Protein AF-A0A6L5HKM9-F1 (afdb_monomer_lite)

Structure (mmCIF, N/CA/C/O backbone):
data_AF-A0A6L5HKM9-F1
#
_entry.id   AF-A0A6L5HKM9-F1
#
loop_
_atom_site.group_PDB
_atom_site.id
_atom_site.type_symbol
_atom_site.label_atom_id
_atom_site.label_alt_id
_atom_site.label_comp_id
_atom_site.label_asym_id
_atom_site.label_entity_id
_atom_site.label_seq_id
_atom_site.pdbx_PDB_ins_code
_atom_site.Cartn_x
_atom_site.Cartn_y
_atom_site.Cartn_z
_atom_site.occupancy
_atom_site.B_iso_or_equiv
_atom_site.auth_seq_id
_atom_site.auth_comp_id
_atom_site.auth_asym_id
_atom_site.auth_atom_id
_atom_site.pdbx_PDB_model_num
ATOM 1 N N . MET A 1 1 ? -13.150 9.912 1.974 1.00 66.25 1 MET A N 1
ATOM 2 C CA . MET A 1 1 ? -11.668 9.920 1.838 1.00 66.25 1 MET A CA 1
ATOM 3 C C . MET A 1 1 ? -11.284 9.481 0.421 1.00 66.25 1 MET A C 1
ATOM 5 O O . MET A 1 1 ? -12.116 8.905 -0.267 1.00 66.25 1 MET A O 1
ATOM 9 N N . LYS A 1 2 ? -10.082 9.798 -0.099 1.00 73.75 2 LYS A N 1
ATOM 10 C CA . LYS A 1 2 ? -9.612 9.147 -1.346 1.00 73.75 2 LYS A CA 1
ATOM 11 C C . LYS A 1 2 ? -9.376 7.663 -1.051 1.00 73.75 2 LYS A C 1
ATOM 13 O O . LYS A 1 2 ? -8.871 7.344 0.021 1.00 73.75 2 LYS A O 1
ATOM 18 N N . ARG A 1 3 ? -9.712 6.780 -1.995 1.00 83.31 3 ARG A N 1
ATOM 19 C CA . ARG A 1 3 ? -9.579 5.327 -1.822 1.00 83.31 3 ARG A CA 1
ATOM 20 C C . ARG A 1 3 ? -8.154 4.958 -1.401 1.00 83.31 3 ARG A C 1
ATOM 22 O O . ARG A 1 3 ? -7.201 5.329 -2.084 1.00 83.31 3 ARG A O 1
ATOM 29 N N . LEU A 1 4 ? -8.023 4.233 -0.291 1.00 91.56 4 LEU A N 1
ATOM 30 C CA . LEU A 1 4 ? -6.724 3.725 0.149 1.00 91.56 4 LEU A CA 1
ATOM 31 C C . LEU A 1 4 ? -6.325 2.507 -0.677 1.00 91.56 4 LEU A C 1
ATOM 33 O O . LEU A 1 4 ? -7.178 1.765 -1.166 1.00 91.56 4 LEU A O 1
ATOM 37 N N . ILE A 1 5 ? -5.019 2.302 -0.779 1.00 93.00 5 ILE A N 1
ATOM 38 C CA . ILE A 1 5 ? -4.408 1.193 -1.507 1.00 93.00 5 ILE A CA 1
ATOM 39 C C . ILE A 1 5 ? -3.644 0.305 -0.527 1.00 93.00 5 ILE A C 1
ATOM 41 O O . ILE A 1 5 ? -3.313 0.727 0.588 1.00 93.00 5 ILE A O 1
ATOM 45 N N . VAL A 1 6 ? -3.353 -0.929 -0.926 1.00 93.94 6 VAL A N 1
ATOM 46 C CA . VAL A 1 6 ? -2.597 -1.857 -0.074 1.00 93.94 6 VAL A CA 1
ATOM 47 C C . VAL A 1 6 ? -1.223 -1.269 0.268 1.00 93.94 6 VAL A C 1
ATOM 49 O O . VAL A 1 6 ? -0.601 -0.538 -0.506 1.00 93.94 6 VAL A O 1
ATOM 52 N N . GLY A 1 7 ? -0.779 -1.534 1.492 1.00 93.38 7 GLY A N 1
ATOM 53 C CA . GLY A 1 7 ? 0.436 -0.992 2.080 1.00 93.38 7 GLY A CA 1
ATOM 54 C C . GLY A 1 7 ? 0.276 0.396 2.705 1.00 93.38 7 GLY A C 1
ATOM 55 O O . GLY A 1 7 ? 1.218 0.858 3.346 1.00 93.38 7 GLY A O 1
ATOM 56 N N . GLN A 1 8 ? -0.875 1.067 2.570 1.00 93.88 8 GLN A N 1
ATOM 57 C CA . GLN A 1 8 ? -1.063 2.409 3.131 1.00 93.88 8 GLN A CA 1
ATOM 58 C C . GLN A 1 8 ? -0.869 2.386 4.660 1.00 93.88 8 GLN A C 1
ATOM 60 O O . GLN A 1 8 ? -1.617 1.679 5.346 1.00 93.88 8 GLN A O 1
ATOM 65 N N . PRO A 1 9 ? 0.099 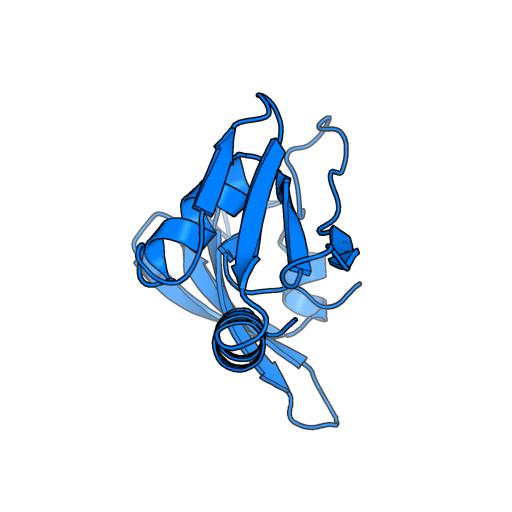3.140 5.216 1.00 93.62 9 PRO A N 1
ATOM 66 C CA . PRO A 1 9 ? 0.246 3.273 6.659 1.00 93.62 9 PRO A CA 1
ATOM 67 C C . PRO A 1 9 ? -0.922 4.072 7.248 1.00 93.62 9 PRO A C 1
ATOM 69 O O . PRO A 1 9 ? -1.409 5.032 6.646 1.00 93.62 9 PRO A O 1
ATOM 72 N N . LEU A 1 10 ? -1.352 3.661 8.439 1.00 93.50 10 LEU A N 1
ATOM 73 C CA . LEU A 1 10 ? -2.414 4.282 9.218 1.00 93.50 10 LEU A CA 1
ATOM 74 C C . LEU A 1 10 ? -1.870 4.633 10.603 1.00 93.50 10 LEU A C 1
ATOM 76 O O . LEU A 1 10 ? -1.435 3.759 11.357 1.00 93.50 10 LEU A O 1
ATOM 80 N N . HIS A 1 11 ? -1.909 5.916 10.938 1.00 92.31 11 HIS A N 1
ATOM 81 C CA . HIS A 1 11 ? -1.443 6.440 12.215 1.00 92.31 11 HIS A CA 1
ATOM 82 C C . HIS A 1 11 ? -2.631 6.683 13.127 1.00 92.31 11 HIS A C 1
ATOM 84 O O . HIS A 1 11 ? -3.520 7.454 12.779 1.00 92.31 11 HIS A O 1
ATOM 90 N N . THR A 1 12 ? -2.673 6.021 14.276 1.00 91.69 12 THR A N 1
ATOM 91 C CA . THR A 1 12 ? -3.802 6.174 15.196 1.00 91.69 12 THR A CA 1
ATOM 92 C C . THR A 1 12 ? -3.916 7.617 15.695 1.00 91.69 12 THR A C 1
ATOM 94 O O . THR A 1 12 ? -2.915 8.290 15.948 1.00 91.69 12 THR A O 1
ATOM 97 N N . LYS A 1 13 ? -5.148 8.111 15.812 1.00 91.75 13 LYS A N 1
ATOM 98 C CA . LYS A 1 13 ? -5.462 9.377 16.491 1.00 91.75 13 LYS A CA 1
ATOM 99 C C . LYS A 1 13 ? -5.529 9.209 18.007 1.00 91.75 13 LYS A C 1
ATOM 101 O O . LYS A 1 13 ? -5.404 10.196 18.725 1.00 91.75 13 LYS A O 1
ATOM 106 N N . ASP A 1 14 ? -5.731 7.977 18.468 1.00 85.62 14 ASP A N 1
ATOM 107 C CA . ASP A 1 14 ? -5.822 7.617 19.876 1.00 85.62 14 ASP A CA 1
ATOM 108 C C . ASP A 1 14 ? -5.138 6.264 20.113 1.00 85.62 14 ASP A C 1
ATOM 110 O O . ASP A 1 14 ? -5.692 5.196 19.829 1.00 85.62 14 ASP A O 1
ATOM 114 N N . GLU A 1 15 ? -3.915 6.320 20.643 1.00 79.25 15 GLU A N 1
ATOM 115 C CA . GLU A 1 15 ? -3.098 5.140 20.951 1.00 79.25 15 GLU A CA 1
ATOM 116 C C . GLU A 1 15 ? -3.711 4.234 22.032 1.00 79.25 15 GLU A C 1
ATOM 118 O O . GLU A 1 15 ? -3.302 3.079 22.159 1.00 79.25 15 GLU A O 1
ATOM 123 N N . LEU A 1 16 ? -4.701 4.716 22.794 1.00 78.19 16 LEU A N 1
ATOM 124 C CA . LEU A 1 16 ? -5.392 3.922 23.813 1.00 78.19 16 LEU A CA 1
ATOM 125 C C . LEU A 1 16 ? -6.440 2.981 23.206 1.00 78.19 16 LEU A C 1
ATOM 127 O O . LEU A 1 16 ? -6.759 1.956 23.808 1.00 78.19 16 LEU A O 1
ATOM 131 N N . VAL A 1 17 ? -6.980 3.328 22.034 1.00 75.31 17 VAL A N 1
ATOM 132 C CA . VAL A 1 17 ? -8.062 2.582 21.371 1.00 75.31 17 VAL A CA 1
ATOM 133 C C . VAL A 1 17 ? -7.522 1.751 20.214 1.00 75.31 17 VAL A C 1
ATOM 135 O O . VAL A 1 17 ? -7.831 0.565 20.097 1.00 75.31 17 VAL A O 1
ATOM 138 N N . PHE A 1 18 ? -6.681 2.355 19.376 1.00 81.00 18 PHE A N 1
ATOM 139 C CA . PHE A 1 18 ? -6.047 1.691 18.245 1.00 81.00 18 PHE A CA 1
ATOM 140 C C . PHE A 1 18 ? -4.545 1.912 18.285 1.00 81.00 18 PHE A C 1
ATOM 142 O O . PHE A 1 18 ? -4.069 2.996 18.591 1.00 81.00 18 PHE A O 1
ATOM 149 N N . SER A 1 19 ? -3.789 0.892 17.896 1.00 90.06 19 SER A N 1
ATOM 150 C CA . SER A 1 19 ? -2.378 1.071 17.557 1.00 90.06 19 SER A CA 1
ATOM 151 C C . SER A 1 19 ? -2.239 1.432 16.082 1.00 90.06 19 SER A C 1
ATOM 153 O O . SER A 1 19 ? -3.170 1.230 15.299 1.00 90.06 19 SER A O 1
ATOM 155 N N . ASN A 1 20 ? -1.068 1.940 15.691 1.00 92.69 20 ASN A N 1
ATOM 156 C CA . ASN A 1 20 ? -0.746 2.133 14.279 1.00 92.69 20 ASN A CA 1
ATOM 157 C C . ASN A 1 20 ? -0.981 0.840 13.488 1.00 92.69 20 ASN A C 1
ATOM 159 O O . ASN A 1 20 ? -0.826 -0.275 14.001 1.00 92.69 20 ASN A O 1
ATOM 163 N N . ALA A 1 21 ? -1.358 1.000 12.229 1.00 94.31 21 ALA A N 1
ATOM 164 C CA . ALA A 1 21 ? -1.743 -0.103 11.374 1.00 94.31 21 ALA A CA 1
ATOM 165 C C . ALA A 1 21 ? -1.289 0.129 9.934 1.00 94.31 21 ALA A C 1
ATOM 167 O O . ALA A 1 21 ? -0.683 1.144 9.584 1.00 94.31 21 ALA A O 1
ATOM 168 N N . SER A 1 22 ? -1.555 -0.843 9.076 1.00 95.19 22 SER A N 1
ATOM 169 C CA . SER A 1 22 ? -1.382 -0.710 7.635 1.00 95.19 22 SER A CA 1
ATOM 170 C C . SER A 1 22 ? -2.510 -1.423 6.909 1.00 95.19 22 SER A C 1
ATOM 172 O O . SER A 1 22 ? -2.990 -2.460 7.373 1.00 95.19 22 SER A O 1
ATOM 174 N N . VAL A 1 23 ? -2.939 -0.866 5.780 1.00 95.31 23 VAL A N 1
ATOM 175 C CA . VAL A 1 23 ? -3.934 -1.494 4.906 1.00 95.31 23 VAL A CA 1
ATOM 176 C C . VAL A 1 23 ? -3.302 -2.711 4.241 1.00 95.31 23 VAL A C 1
ATOM 178 O O . VAL A 1 23 ? -2.256 -2.601 3.606 1.00 95.31 23 VAL A O 1
ATOM 181 N N . ILE A 1 24 ? -3.941 -3.867 4.375 1.00 95.19 24 ILE A N 1
ATOM 182 C CA . ILE A 1 24 ? -3.490 -5.135 3.783 1.00 95.19 24 ILE A CA 1
ATOM 183 C C . ILE A 1 24 ? -4.454 -5.667 2.719 1.00 95.19 24 ILE A C 1
ATOM 185 O O . ILE A 1 24 ? -4.125 -6.605 2.005 1.00 95.19 24 ILE A O 1
ATOM 189 N N . GLY A 1 25 ? -5.641 -5.068 2.606 1.00 93.69 25 GLY A N 1
ATOM 190 C CA . GLY A 1 25 ? -6.640 -5.436 1.614 1.00 93.69 25 GLY A CA 1
ATOM 191 C C . GLY A 1 25 ? -7.728 -4.378 1.489 1.00 93.69 25 GLY A C 1
ATOM 192 O O . GLY A 1 25 ? -8.043 -3.676 2.453 1.00 93.69 25 GLY A O 1
ATOM 193 N N . VAL A 1 26 ? -8.313 -4.272 0.297 1.00 93.69 26 VAL A N 1
ATOM 194 C CA . VAL A 1 26 ? -9.392 -3.325 -0.003 1.00 93.69 26 VAL A CA 1
ATOM 195 C C . VAL A 1 26 ? -10.578 -4.095 -0.572 1.00 93.69 26 VAL A C 1
ATOM 197 O O . VAL A 1 26 ? -10.529 -4.613 -1.683 1.00 93.69 26 VAL A O 1
ATOM 200 N N . GLY A 1 27 ? -11.662 -4.164 0.194 1.00 90.75 27 GLY A N 1
ATOM 201 C CA . GLY A 1 27 ? -12.939 -4.711 -0.251 1.00 90.75 27 GLY A CA 1
ATOM 202 C C . GLY A 1 27 ? -13.802 -3.618 -0.871 1.00 90.75 27 GLY A C 1
ATOM 203 O O . GLY A 1 27 ? -13.973 -2.553 -0.282 1.00 90.75 27 GLY A O 1
ATOM 204 N N . ASN A 1 28 ? -14.367 -3.875 -2.051 1.00 86.62 28 ASN A N 1
ATOM 205 C CA . ASN A 1 28 ? -15.329 -2.981 -2.688 1.00 86.62 28 ASN A CA 1
ATOM 206 C C . ASN A 1 28 ? -16.571 -3.774 -3.107 1.00 86.62 28 ASN A C 1
ATOM 208 O O . ASN A 1 28 ? -16.496 -4.650 -3.965 1.00 86.62 28 ASN A O 1
ATOM 212 N N . SER A 1 29 ? -17.712 -3.462 -2.491 1.00 80.19 29 SER A N 1
ATOM 213 C CA . SER A 1 29 ? -19.005 -4.098 -2.780 1.00 80.19 29 SER A CA 1
ATOM 214 C C . SER A 1 29 ? -19.884 -3.284 -3.746 1.00 80.19 29 SER A C 1
ATOM 216 O O . SER A 1 29 ? -21.053 -3.609 -3.951 1.00 80.19 29 SER A O 1
ATOM 218 N N . GLY A 1 30 ? -19.368 -2.177 -4.291 1.00 76.38 30 GLY A N 1
ATOM 219 C CA . GLY A 1 30 ? -20.110 -1.200 -5.096 1.00 76.38 30 GLY A CA 1
ATOM 220 C C . GLY A 1 30 ? -21.002 -0.252 -4.284 1.00 76.38 30 GLY A C 1
ATOM 221 O O . GLY A 1 30 ? -21.349 0.817 -4.775 1.00 76.38 30 GLY A O 1
ATOM 222 N N . LYS A 1 31 ? -21.353 -0.609 -3.040 1.00 80.50 31 LYS A N 1
ATOM 223 C CA . LYS A 1 31 ? -22.107 0.247 -2.103 1.00 80.50 31 LYS A CA 1
ATOM 224 C C . LYS A 1 31 ? -21.234 0.840 -1.006 1.00 80.50 31 LYS A C 1
ATOM 226 O O . LYS A 1 31 ? -21.511 1.935 -0.533 1.00 80.50 31 LYS A O 1
ATOM 231 N N . SER A 1 32 ? -20.209 0.104 -0.594 1.00 85.06 32 SER A N 1
ATOM 232 C CA . SER A 1 32 ? -19.265 0.523 0.433 1.00 85.06 32 SER A CA 1
ATOM 233 C C . SER A 1 32 ? -17.871 -0.010 0.130 1.00 85.06 32 SER A C 1
ATOM 235 O O . SER A 1 32 ? -17.706 -1.076 -0.480 1.00 85.06 32 SER A O 1
ATOM 237 N N . VAL A 1 33 ? -16.876 0.753 0.578 1.00 90.88 33 VAL A N 1
ATOM 238 C CA . VAL A 1 33 ? -15.475 0.342 0.614 1.00 90.88 33 VAL A CA 1
ATOM 239 C C . VAL A 1 33 ? -15.125 -0.014 2.053 1.00 90.88 33 VAL A C 1
ATOM 241 O O . VAL A 1 33 ? -15.459 0.715 2.989 1.00 90.88 33 VAL A O 1
ATOM 244 N N . THR A 1 34 ? -14.463 -1.151 2.219 1.00 94.75 34 THR A N 1
ATOM 245 C CA . THR A 1 34 ? -13.932 -1.616 3.500 1.00 94.75 34 THR A CA 1
ATOM 246 C C . THR A 1 34 ? -12.447 -1.889 3.366 1.00 94.75 34 THR A C 1
ATOM 248 O O . THR A 1 34 ? -11.996 -2.412 2.347 1.00 94.75 34 THR A O 1
ATOM 251 N N . TYR A 1 35 ? -11.699 -1.610 4.417 1.00 95.62 35 TYR A N 1
ATOM 252 C CA . TYR A 1 35 ? -10.264 -1.793 4.484 1.00 95.62 35 TYR A CA 1
ATOM 253 C C . TYR A 1 35 ? -9.950 -2.886 5.494 1.00 95.62 35 TYR A C 1
ATOM 255 O O . TYR A 1 35 ? -10.307 -2.791 6.668 1.00 95.62 35 TYR A O 1
ATOM 263 N N . GLN A 1 36 ? -9.272 -3.930 5.032 1.00 95.88 36 GLN A N 1
ATOM 264 C CA . GLN A 1 36 ? -8.633 -4.874 5.930 1.00 95.88 36 GLN A CA 1
ATOM 265 C C . GLN A 1 36 ? -7.326 -4.244 6.403 1.00 95.88 36 GLN A C 1
ATOM 267 O O . GLN A 1 36 ? -6.484 -3.864 5.586 1.00 95.88 36 GLN A O 1
ATOM 272 N N . ILE A 1 37 ? -7.157 -4.127 7.714 1.00 95.44 37 ILE A N 1
ATOM 273 C CA . ILE A 1 37 ? -5.988 -3.505 8.330 1.00 95.44 37 ILE A CA 1
ATOM 274 C C . ILE A 1 37 ? -5.269 -4.501 9.232 1.00 95.44 37 ILE A C 1
ATOM 276 O O . ILE A 1 37 ? -5.901 -5.355 9.854 1.00 95.44 37 ILE A O 1
ATOM 280 N N . ARG A 1 38 ? -3.945 -4.376 9.318 1.00 95.31 38 ARG A N 1
ATOM 281 C CA . ARG A 1 38 ? -3.091 -5.114 10.253 1.00 95.31 38 ARG A CA 1
ATOM 282 C C . ARG A 1 38 ? -2.436 -4.124 11.202 1.00 95.31 38 ARG A C 1
ATOM 284 O O . ARG A 1 38 ? -1.734 -3.226 10.740 1.00 95.31 38 ARG A O 1
ATOM 291 N N . SER A 1 39 ? -2.658 -4.274 12.504 1.00 93.69 39 SER A N 1
ATOM 292 C CA . SER A 1 39 ? -1.977 -3.457 13.510 1.00 93.69 39 SER A CA 1
ATOM 293 C C . SER A 1 39 ? -0.497 -3.829 13.631 1.00 93.69 39 SER A C 1
ATOM 295 O O . SER A 1 39 ? -0.085 -4.916 13.219 1.00 93.69 39 SER A O 1
ATOM 297 N N . VAL A 1 40 ? 0.303 -2.972 14.268 1.00 90.94 40 VAL A N 1
ATOM 298 C CA . VAL A 1 40 ? 1.711 -3.277 14.603 1.00 90.94 40 VAL A CA 1
ATOM 299 C C . VAL A 1 40 ? 1.877 -4.525 15.479 1.00 90.94 40 VAL A C 1
ATOM 301 O O . VAL A 1 40 ? 2.937 -5.142 15.471 1.00 90.94 40 VAL A O 1
ATOM 304 N N . TYR A 1 41 ? 0.828 -4.931 16.199 1.00 91.50 41 TYR A N 1
ATOM 305 C CA . TYR A 1 41 ? 0.807 -6.157 17.004 1.00 91.50 41 TYR A CA 1
ATOM 306 C C . TYR A 1 41 ? 0.315 -7.387 16.223 1.00 91.50 41 TYR A C 1
ATOM 308 O O . TYR A 1 41 ? 0.175 -8.462 16.798 1.00 91.50 41 TYR A O 1
ATOM 316 N N . GLY A 1 42 ? 0.031 -7.242 14.926 1.00 90.75 42 GLY A N 1
ATOM 317 C CA . GLY A 1 42 ? -0.430 -8.327 14.058 1.00 90.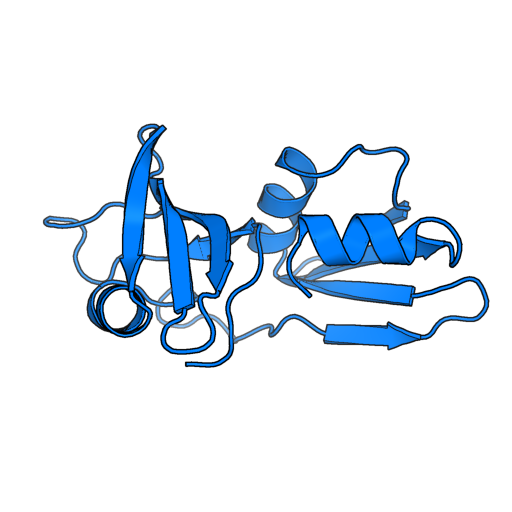75 42 GLY A CA 1
ATOM 318 C C . GLY A 1 42 ? -1.935 -8.599 14.110 1.00 90.75 42 GLY A C 1
ATOM 319 O O . GLY A 1 42 ? -2.398 -9.518 13.437 1.00 90.75 42 GLY A O 1
ATOM 320 N N . ASN A 1 43 ? -2.716 -7.804 14.849 1.00 92.81 43 ASN A N 1
ATOM 321 C CA . ASN A 1 43 ? -4.171 -7.960 14.882 1.00 92.81 43 ASN A CA 1
ATOM 322 C C . ASN A 1 43 ? -4.773 -7.520 13.549 1.00 92.81 43 ASN A C 1
ATOM 324 O O . ASN A 1 43 ? -4.413 -6.464 13.027 1.00 92.81 43 ASN A O 1
ATOM 328 N N . ILE A 1 44 ? -5.708 -8.310 13.025 1.00 95.00 44 ILE A N 1
ATOM 329 C CA . ILE A 1 44 ? -6.382 -8.030 11.757 1.00 95.00 44 ILE A CA 1
ATOM 330 C C . ILE A 1 44 ? -7.819 -7.598 12.034 1.00 95.00 44 ILE A C 1
ATOM 332 O O . ILE A 1 44 ? -8.555 -8.292 12.732 1.00 95.00 44 ILE A O 1
ATOM 336 N N . GLY A 1 45 ? -8.211 -6.465 11.460 1.00 93.94 45 GLY A N 1
ATOM 337 C CA . GLY A 1 45 ? -9.572 -5.938 11.516 1.00 93.94 45 GLY A CA 1
ATOM 338 C C . GLY A 1 45 ? -10.064 -5.529 10.134 1.00 93.94 45 GLY A C 1
ATOM 339 O O . GLY A 1 45 ? -9.265 -5.311 9.224 1.00 93.94 45 GLY A O 1
ATOM 340 N N . ILE A 1 46 ? -11.381 -5.429 9.979 1.00 95.56 46 ILE A N 1
ATOM 341 C CA . ILE A 1 46 ? -12.019 -4.869 8.786 1.00 95.56 46 ILE A CA 1
ATOM 342 C C . ILE A 1 46 ? -12.762 -3.622 9.237 1.00 95.56 46 ILE A C 1
ATOM 344 O O . ILE A 1 46 ? -13.617 -3.717 10.113 1.00 95.56 46 ILE A O 1
ATOM 348 N N . LEU A 1 47 ? -12.420 -2.482 8.648 1.00 94.56 47 LEU A N 1
ATOM 349 C CA . LEU A 1 47 ? -13.026 -1.191 8.950 1.00 94.56 47 LEU A CA 1
ATOM 350 C C . LEU A 1 47 ? -13.657 -0.594 7.698 1.00 94.56 47 LEU A C 1
ATOM 352 O O . LEU A 1 47 ? -13.167 -0.774 6.583 1.00 94.56 47 LEU A O 1
ATOM 356 N N . THR A 1 48 ? -14.743 0.136 7.877 1.00 93.62 48 THR A N 1
ATOM 357 C CA . THR A 1 48 ? -15.328 0.999 6.850 1.00 93.62 48 THR A CA 1
ATOM 358 C C . THR A 1 48 ? -14.461 2.236 6.615 1.00 93.62 48 THR A C 1
ATOM 360 O O . THR A 1 48 ? -13.589 2.569 7.418 1.00 93.62 48 THR A O 1
ATOM 363 N N . GLU A 1 49 ? -14.696 2.943 5.508 1.00 92.06 49 GLU A N 1
ATOM 364 C CA . GLU A 1 49 ? -14.018 4.220 5.255 1.00 92.06 49 GLU A CA 1
ATOM 365 C C . GLU A 1 49 ? -14.245 5.242 6.380 1.00 92.06 49 GLU A C 1
ATOM 367 O O . GLU A 1 49 ? -13.292 5.889 6.806 1.00 92.06 49 GLU A O 1
ATOM 372 N N . GLU A 1 50 ? -15.468 5.329 6.909 1.00 91.75 50 GLU A N 1
ATOM 373 C CA . GLU A 1 50 ? -15.816 6.247 8.001 1.00 91.75 50 GLU A CA 1
ATOM 374 C C . GLU A 1 50 ? -15.052 5.916 9.288 1.00 91.75 50 GLU A C 1
ATOM 376 O O . GLU A 1 50 ? -14.511 6.808 9.938 1.00 91.75 50 GLU A O 1
ATOM 381 N N . GLU A 1 51 ? -14.935 4.632 9.634 1.00 93.00 51 GLU A N 1
ATOM 382 C CA . GLU A 1 51 ? -14.161 4.200 10.802 1.00 93.00 51 GLU A CA 1
ATOM 383 C C . GLU A 1 51 ? -12.665 4.487 10.624 1.00 93.00 51 GLU A C 1
ATOM 385 O O . GLU A 1 51 ? -12.002 4.922 11.568 1.00 93.00 51 GLU A O 1
ATOM 390 N N . VAL A 1 52 ? -12.118 4.293 9.419 1.00 93.25 52 VAL A N 1
ATOM 391 C CA . VAL A 1 52 ? -10.717 4.641 9.148 1.00 93.25 52 VAL A CA 1
ATOM 392 C C . VAL A 1 52 ? -10.497 6.147 9.281 1.00 93.25 52 VAL A C 1
ATOM 394 O O . VAL A 1 52 ? -9.560 6.560 9.964 1.00 93.25 52 VAL A O 1
ATOM 397 N N . GLU A 1 53 ? -11.366 6.972 8.692 1.00 91.38 53 GLU A N 1
ATOM 398 C CA . GLU A 1 53 ? -11.309 8.429 8.839 1.00 91.38 53 GLU A CA 1
ATOM 399 C C . GLU A 1 53 ? -11.468 8.869 10.295 1.00 91.38 53 GLU A C 1
ATOM 401 O O . GLU A 1 53 ? -10.805 9.814 10.723 1.00 91.38 53 GLU A O 1
ATOM 406 N N . GLN A 1 54 ? -12.322 8.207 11.073 1.00 92.06 54 GLN A N 1
ATOM 407 C CA . GLN A 1 54 ? -12.556 8.543 12.472 1.00 92.06 54 GLN A CA 1
ATOM 408 C C . GLN A 1 54 ? -11.321 8.269 13.333 1.00 92.06 54 GLN A C 1
ATOM 410 O O . GLN A 1 54 ? -10.943 9.126 14.133 1.00 92.06 54 GLN A O 1
ATOM 415 N N . TRP A 1 55 ? -10.685 7.109 13.160 1.00 93.00 55 TRP A N 1
ATOM 416 C CA . TRP A 1 55 ? -9.663 6.613 14.087 1.00 93.00 55 TRP A CA 1
ATOM 417 C C . TRP A 1 55 ? -8.224 6.841 13.633 1.00 93.00 55 TRP A C 1
ATOM 419 O O . TRP A 1 55 ? -7.325 6.846 14.474 1.00 93.00 55 TRP A O 1
ATOM 429 N N . PHE A 1 56 ? -7.983 7.072 12.341 1.00 92.94 56 PHE A N 1
ATOM 430 C CA . PHE A 1 56 ? -6.632 7.140 11.794 1.00 92.94 56 PHE A CA 1
ATOM 431 C C . PHE A 1 56 ? -6.368 8.419 10.999 1.00 92.94 56 PHE A C 1
ATOM 433 O O . PHE A 1 56 ? -7.241 9.008 10.365 1.00 92.94 56 PHE A O 1
ATOM 440 N N . ASN A 1 57 ? -5.109 8.836 11.018 1.00 90.25 57 ASN A N 1
ATOM 441 C CA . ASN A 1 57 ? -4.512 9.761 10.073 1.00 90.25 57 ASN A CA 1
ATOM 442 C C . ASN A 1 57 ? -3.716 8.958 9.033 1.00 90.25 57 ASN A C 1
ATOM 444 O O . ASN A 1 57 ? -3.052 7.979 9.369 1.00 90.25 57 ASN A O 1
ATOM 448 N N . LEU A 1 58 ? -3.717 9.400 7.773 1.00 86.44 58 LEU A N 1
ATOM 449 C CA . LEU A 1 58 ? -2.906 8.775 6.711 1.00 86.44 58 LEU A CA 1
ATOM 450 C C . LEU A 1 58 ? -1.406 9.061 6.835 1.00 86.44 58 LEU A C 1
ATOM 452 O O . LEU A 1 58 ? -0.590 8.461 6.142 1.00 86.44 58 LEU A O 1
ATOM 456 N N . GLN A 1 59 ? -1.053 9.996 7.709 1.00 80.56 59 GLN A N 1
ATOM 457 C CA . GLN A 1 59 ? 0.304 10.441 7.963 1.00 80.56 59 GLN A CA 1
ATOM 458 C C . GLN A 1 59 ? 0.436 10.911 9.416 1.00 80.56 59 GLN A C 1
ATOM 460 O O . GLN A 1 59 ? -0.578 11.254 10.035 1.00 80.56 59 GLN A O 1
ATOM 465 N N . PRO A 1 60 ? 1.657 10.966 9.968 1.00 78.56 60 PRO A N 1
ATOM 466 C CA . PRO A 1 60 ? 1.888 11.559 11.277 1.00 78.56 60 PRO A CA 1
ATOM 467 C C . PRO A 1 60 ? 1.419 13.019 11.322 1.00 78.56 60 PRO A C 1
ATOM 469 O O . PRO A 1 60 ? 1.487 13.740 10.321 1.00 78.56 60 PRO A O 1
ATOM 472 N N . LEU A 1 61 ? 0.988 13.480 12.499 1.00 70.00 61 LEU A N 1
ATOM 473 C CA . LEU A 1 61 ? 0.720 14.901 12.723 1.00 70.00 61 LEU A CA 1
ATOM 474 C C . LEU A 1 61 ? 2.003 15.696 12.418 1.00 70.00 61 LEU A C 1
ATOM 476 O O . LEU A 1 61 ? 3.041 15.442 13.026 1.00 70.00 61 LEU A O 1
ATOM 480 N N . ASN A 1 62 ? 1.911 16.650 11.483 1.00 67.50 62 ASN A N 1
ATOM 481 C CA . ASN A 1 62 ? 2.993 17.513 10.970 1.00 67.50 62 ASN A CA 1
ATOM 482 C C . ASN A 1 62 ? 3.882 16.947 9.841 1.00 67.50 62 ASN A C 1
ATOM 484 O O . ASN A 1 62 ? 4.901 17.558 9.525 1.00 67.50 62 ASN A O 1
ATOM 488 N N . ALA A 1 63 ? 3.516 15.829 9.208 1.00 68.69 63 ALA A N 1
ATOM 489 C CA . ALA A 1 63 ? 4.185 15.369 7.987 1.00 68.69 63 ALA A CA 1
ATOM 490 C C . ALA A 1 63 ? 3.536 15.959 6.717 1.00 68.69 63 ALA A C 1
ATOM 492 O O . ALA A 1 63 ? 2.324 16.179 6.673 1.00 68.69 63 ALA A O 1
ATOM 493 N N . GLU A 1 64 ? 4.338 16.202 5.675 1.00 67.94 64 GLU A N 1
ATOM 494 C CA . GLU A 1 64 ? 3.811 16.524 4.345 1.00 67.94 64 GLU A CA 1
ATOM 495 C C . GLU A 1 64 ? 3.170 15.291 3.701 1.00 67.94 64 GLU A C 1
ATOM 497 O O . GLU A 1 64 ? 3.772 14.214 3.638 1.00 67.94 64 GLU A O 1
ATOM 502 N N . ALA A 1 65 ? 1.967 15.480 3.153 1.00 66.81 65 ALA A N 1
ATOM 503 C CA . ALA A 1 65 ? 1.246 14.425 2.457 1.00 66.81 65 ALA A CA 1
ATOM 504 C C . ALA A 1 65 ? 1.927 14.116 1.131 1.00 66.81 65 ALA A C 1
ATOM 506 O O . ALA A 1 65 ? 1.887 14.908 0.191 1.00 66.81 65 ALA A O 1
ATOM 507 N N . THR A 1 66 ? 2.527 12.930 1.041 1.00 75.12 66 THR A N 1
ATOM 508 C CA . THR A 1 66 ? 2.878 12.342 -0.250 1.00 75.12 66 THR A CA 1
ATOM 509 C C . THR A 1 66 ? 1.765 11.393 -0.657 1.00 75.12 66 THR A C 1
ATOM 511 O O . THR A 1 66 ? 1.682 10.268 -0.166 1.00 75.12 66 THR A O 1
ATOM 514 N N . GLU A 1 67 ? 0.899 11.863 -1.550 1.00 82.88 67 GLU A N 1
ATOM 515 C CA . GLU A 1 67 ? -0.122 11.016 -2.154 1.00 82.88 67 GLU A CA 1
ATOM 516 C C . GLU A 1 67 ? 0.506 10.013 -3.141 1.00 82.88 67 GLU A C 1
ATOM 518 O O . GLU A 1 67 ? 1.440 10.369 -3.873 1.00 82.88 67 GLU A O 1
ATOM 523 N N . PRO A 1 68 ? -0.025 8.778 -3.218 1.00 89.81 68 PRO A N 1
ATOM 524 C CA . PRO A 1 68 ? 0.327 7.842 -4.274 1.00 89.81 68 PRO A CA 1
ATOM 525 C C . PRO A 1 68 ? 0.069 8.447 -5.654 1.00 89.81 68 PRO A C 1
ATOM 527 O O . PRO A 1 68 ? -1.027 8.932 -5.933 1.00 89.81 68 PRO A O 1
ATOM 530 N N . THR A 1 69 ? 1.069 8.401 -6.530 1.00 93.44 69 THR A N 1
ATOM 531 C CA . THR A 1 69 ? 0.958 8.911 -7.901 1.00 93.44 69 THR A CA 1
ATOM 532 C C . THR A 1 69 ? 1.373 7.838 -8.892 1.00 93.44 69 THR A C 1
ATOM 534 O O . THR A 1 69 ? 2.462 7.277 -8.778 1.00 93.44 69 THR A O 1
ATOM 537 N N . VAL A 1 70 ? 0.520 7.577 -9.882 1.00 95.06 70 VAL A N 1
ATOM 538 C CA . VAL A 1 70 ? 0.814 6.665 -10.992 1.00 95.06 70 VAL A CA 1
ATOM 539 C C . VAL A 1 70 ? 1.112 7.478 -12.244 1.00 95.06 70 VAL A C 1
ATOM 541 O O . VAL A 1 70 ? 0.325 8.339 -12.628 1.00 95.06 70 VAL A O 1
ATOM 544 N N . ASN A 1 71 ? 2.226 7.173 -12.905 1.00 96.38 71 ASN A N 1
ATOM 545 C CA . ASN A 1 71 ? 2.609 7.766 -14.184 1.00 96.38 71 ASN A CA 1
ATOM 546 C C . ASN A 1 71 ? 2.859 6.676 -15.228 1.00 96.38 71 ASN A C 1
ATOM 548 O O . ASN A 1 71 ? 3.286 5.572 -14.900 1.00 96.38 71 ASN A O 1
ATOM 552 N N . THR A 1 72 ? 2.612 6.991 -16.499 1.00 95.62 72 THR A N 1
ATOM 553 C CA . THR A 1 72 ? 3.005 6.122 -17.620 1.00 95.62 72 THR A CA 1
ATOM 554 C C . THR A 1 72 ? 4.479 6.356 -17.951 1.00 95.62 72 THR A C 1
ATOM 556 O O . THR A 1 72 ? 4.939 7.497 -17.947 1.00 95.62 72 THR A O 1
ATOM 559 N N . THR A 1 73 ? 5.215 5.293 -18.258 1.00 94.75 73 THR A N 1
ATOM 560 C CA . THR A 1 73 ? 6.617 5.341 -18.700 1.00 94.75 73 THR A CA 1
ATOM 561 C C . THR A 1 73 ? 6.755 4.714 -20.092 1.00 94.75 73 THR A C 1
ATOM 563 O O . THR A 1 73 ? 5.789 4.184 -20.642 1.00 94.75 73 THR A O 1
ATOM 566 N N . ALA A 1 74 ? 7.948 4.774 -20.694 1.00 92.50 74 ALA A N 1
ATOM 567 C CA . ALA A 1 74 ? 8.196 4.152 -21.999 1.00 92.50 74 ALA A CA 1
ATOM 568 C C . ALA A 1 74 ? 7.924 2.632 -21.983 1.00 92.50 74 ALA A C 1
ATOM 570 O O . ALA A 1 74 ? 7.306 2.099 -22.908 1.00 92.50 74 ALA A O 1
ATOM 571 N N . ASP A 1 75 ? 8.305 1.967 -20.889 1.00 92.44 75 ASP A N 1
ATOM 572 C CA . ASP A 1 75 ? 8.279 0.505 -20.758 1.00 92.44 75 ASP A CA 1
ATOM 573 C C . ASP A 1 75 ? 7.077 -0.023 -19.949 1.00 92.44 75 ASP A C 1
ATOM 575 O O . ASP A 1 75 ? 6.850 -1.234 -19.858 1.00 92.44 75 ASP A O 1
ATOM 579 N N . GLY A 1 76 ? 6.258 0.869 -19.386 1.00 96.06 76 GLY A N 1
ATOM 580 C CA . GLY A 1 76 ? 5.112 0.501 -18.562 1.00 96.06 76 GLY A CA 1
ATOM 581 C C . GLY A 1 76 ? 4.606 1.659 -17.713 1.00 96.06 76 GLY A C 1
ATOM 582 O O . GLY A 1 76 ? 4.109 2.653 -18.243 1.00 96.06 76 GLY A O 1
ATOM 583 N N . PHE A 1 77 ? 4.693 1.505 -16.395 1.00 97.44 77 PHE A N 1
ATOM 584 C CA . PHE A 1 77 ? 4.143 2.444 -15.423 1.00 97.44 77 PHE A CA 1
ATOM 585 C C . PHE A 1 77 ? 5.097 2.638 -14.248 1.00 97.44 77 PHE A C 1
ATOM 587 O O . PHE A 1 77 ? 5.961 1.803 -13.983 1.00 97.44 77 PHE A O 1
ATOM 594 N N . SER A 1 78 ? 4.921 3.735 -13.521 1.00 96.56 78 SER A N 1
ATOM 595 C CA . SER A 1 78 ? 5.589 3.963 -12.247 1.00 96.56 78 SER A CA 1
ATOM 596 C C . SER A 1 78 ? 4.585 4.353 -11.172 1.00 96.56 78 SER A C 1
ATOM 598 O O . SER A 1 78 ? 3.762 5.234 -11.419 1.00 96.56 78 SER A O 1
ATOM 600 N N . LEU A 1 79 ? 4.700 3.765 -9.984 1.00 96.44 79 LEU A N 1
ATOM 601 C CA . LEU A 1 79 ? 3.999 4.189 -8.773 1.00 96.44 79 LEU A CA 1
ATOM 602 C C . LEU A 1 79 ? 4.992 4.880 -7.832 1.00 96.44 79 LEU A C 1
ATOM 604 O O . LEU A 1 79 ? 5.955 4.254 -7.399 1.00 96.44 79 LEU A O 1
ATOM 608 N N . THR A 1 80 ? 4.732 6.133 -7.473 1.00 95.44 80 THR A N 1
ATOM 609 C CA . THR A 1 80 ? 5.485 6.867 -6.447 1.00 95.44 80 THR A CA 1
ATOM 610 C C . THR A 1 80 ? 4.639 6.998 -5.188 1.00 95.44 80 THR A C 1
ATOM 612 O O . THR A 1 80 ? 3.489 7.425 -5.262 1.00 95.44 80 THR A O 1
ATOM 615 N N . VAL A 1 81 ? 5.209 6.657 -4.032 1.00 93.38 81 VAL A N 1
ATOM 616 C CA . VAL A 1 81 ? 4.559 6.734 -2.712 1.00 93.38 81 VAL A CA 1
ATOM 617 C C . VAL A 1 81 ? 5.533 7.250 -1.650 1.00 93.38 81 VAL A C 1
ATOM 619 O O . VAL A 1 81 ? 6.739 7.321 -1.884 1.00 93.38 81 VAL A O 1
ATOM 622 N N . ALA A 1 82 ? 5.032 7.586 -0.459 1.00 92.00 82 ALA A N 1
ATOM 623 C CA . ALA A 1 82 ? 5.879 7.883 0.699 1.00 92.00 82 ALA A CA 1
ATOM 624 C C . ALA A 1 82 ? 6.780 6.686 1.068 1.00 92.00 82 ALA A C 1
ATOM 626 O O . ALA A 1 82 ? 6.370 5.532 0.928 1.00 92.00 82 ALA A O 1
ATOM 627 N N . ALA A 1 83 ? 7.972 6.938 1.615 1.00 90.19 83 ALA A N 1
ATOM 628 C CA . ALA A 1 83 ? 8.932 5.881 1.960 1.00 90.19 83 ALA A CA 1
ATOM 629 C C . ALA A 1 83 ? 8.351 4.789 2.888 1.00 90.19 83 ALA A C 1
ATOM 631 O O . ALA A 1 83 ? 8.544 3.599 2.642 1.00 90.19 83 ALA A O 1
ATOM 632 N N . ALA A 1 84 ? 7.575 5.167 3.912 1.00 88.69 84 ALA A N 1
ATOM 633 C CA . ALA A 1 84 ? 6.926 4.203 4.811 1.00 88.69 84 ALA A CA 1
ATOM 634 C C . ALA A 1 84 ? 5.901 3.313 4.082 1.00 88.69 84 ALA A C 1
ATOM 636 O O . ALA A 1 84 ? 5.817 2.112 4.329 1.00 88.69 84 ALA A O 1
ATOM 637 N N . HIS A 1 85 ? 5.160 3.885 3.131 1.00 92.69 85 HIS A N 1
ATOM 638 C CA . HIS A 1 85 ? 4.221 3.141 2.291 1.00 92.69 85 HIS A CA 1
ATOM 639 C C . HIS A 1 85 ? 4.963 2.186 1.351 1.00 92.69 85 HIS A C 1
ATOM 641 O O . HIS A 1 85 ? 4.572 1.029 1.215 1.00 92.69 85 HIS A O 1
ATOM 647 N N . ALA A 1 86 ? 6.088 2.618 0.776 1.00 93.56 86 ALA A N 1
ATOM 648 C CA . ALA A 1 86 ? 6.928 1.752 -0.043 1.00 93.56 86 ALA A CA 1
ATOM 649 C C . ALA A 1 86 ? 7.451 0.536 0.737 1.00 93.56 86 ALA A C 1
ATOM 651 O O . ALA A 1 86 ? 7.479 -0.565 0.192 1.00 93.56 86 ALA A O 1
ATOM 652 N N . VAL A 1 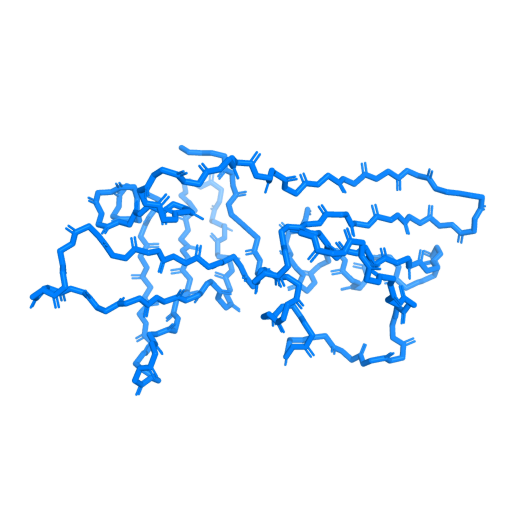87 ? 7.850 0.702 2.004 1.00 92.31 87 VAL A N 1
ATOM 653 C CA . VAL A 1 87 ? 8.259 -0.425 2.864 1.00 92.31 87 VAL A CA 1
ATOM 654 C C . VAL A 1 87 ? 7.144 -1.456 2.968 1.00 92.31 87 VAL A C 1
ATOM 656 O O . VAL A 1 87 ? 7.386 -2.626 2.688 1.00 92.31 87 VAL A O 1
ATOM 659 N N . ASN A 1 88 ? 5.924 -1.012 3.262 1.00 93.12 88 ASN A N 1
ATOM 660 C CA . ASN A 1 88 ? 4.782 -1.908 3.372 1.00 93.12 88 ASN A CA 1
ATOM 661 C C . ASN A 1 88 ? 4.464 -2.608 2.043 1.00 93.12 88 ASN A C 1
ATOM 663 O O . ASN A 1 88 ? 4.279 -3.817 2.034 1.00 93.12 88 ASN A O 1
ATOM 667 N N . ILE A 1 89 ? 4.441 -1.891 0.912 1.00 94.88 89 ILE A N 1
ATOM 668 C CA . ILE A 1 89 ? 4.170 -2.481 -0.416 1.00 94.88 89 ILE A CA 1
ATOM 669 C C . ILE A 1 89 ? 5.144 -3.626 -0.736 1.00 94.88 89 ILE A C 1
ATOM 671 O O . ILE A 1 89 ? 4.720 -4.664 -1.246 1.00 94.88 89 ILE A O 1
ATOM 675 N N . LYS A 1 90 ? 6.430 -3.472 -0.392 1.00 94.12 90 LYS A N 1
ATOM 676 C CA . LYS A 1 90 ? 7.459 -4.505 -0.602 1.00 94.12 90 LYS A CA 1
ATOM 677 C C . LYS A 1 90 ? 7.198 -5.795 0.189 1.00 94.12 90 LYS A C 1
ATOM 679 O O . LYS A 1 90 ? 7.728 -6.833 -0.186 1.00 94.12 90 LYS A O 1
ATOM 684 N N . GLU A 1 91 ? 6.397 -5.757 1.257 1.00 90.75 91 GLU A N 1
ATOM 685 C CA . GLU A 1 91 ? 5.979 -6.966 1.984 1.00 90.75 91 GLU A CA 1
ATOM 686 C C . GLU A 1 91 ? 4.838 -7.721 1.282 1.00 90.75 91 GLU A C 1
ATOM 688 O O . GLU A 1 91 ? 4.675 -8.920 1.504 1.00 90.75 91 GLU A O 1
ATOM 693 N N . PHE A 1 92 ? 4.041 -7.038 0.451 1.00 88.06 92 PHE A N 1
ATOM 694 C CA . PHE A 1 92 ? 2.873 -7.619 -0.226 1.00 88.06 92 PHE A CA 1
ATOM 695 C C . PHE A 1 92 ? 3.169 -8.097 -1.644 1.00 88.06 92 PHE A C 1
ATOM 697 O O . PHE A 1 92 ? 2.488 -8.993 -2.146 1.00 88.06 92 PHE A O 1
ATOM 704 N N . LEU A 1 93 ? 4.153 -7.490 -2.304 1.00 91.19 93 LEU A N 1
ATOM 705 C CA . LEU A 1 93 ? 4.439 -7.750 -3.706 1.00 91.19 93 LEU A CA 1
ATOM 706 C C . LEU A 1 93 ? 5.684 -8.627 -3.894 1.00 91.19 93 LEU A C 1
ATOM 708 O O . LEU A 1 93 ? 6.692 -8.421 -3.219 1.00 91.19 93 LEU A O 1
ATOM 712 N N . PRO A 1 94 ? 5.661 -9.565 -4.858 1.00 89.62 94 PRO A N 1
ATOM 713 C CA . PRO A 1 94 ? 6.861 -10.259 -5.307 1.00 89.62 94 PRO A CA 1
ATOM 714 C C . PRO A 1 94 ? 7.921 -9.272 -5.819 1.00 89.62 94 PRO A C 1
ATOM 716 O O . PRO A 1 94 ? 7.622 -8.398 -6.634 1.00 89.62 94 PRO A O 1
ATOM 719 N N . GLY A 1 95 ? 9.165 -9.418 -5.354 1.00 88.00 95 GLY A N 1
ATOM 720 C CA . GLY A 1 95 ? 10.258 -8.497 -5.689 1.00 88.00 95 GLY A CA 1
ATOM 721 C C . GLY A 1 95 ? 10.726 -8.543 -7.149 1.00 88.00 95 GLY A C 1
ATOM 722 O O . GLY A 1 95 ? 11.483 -7.674 -7.562 1.00 88.00 95 GLY A O 1
ATOM 723 N N . ASP A 1 96 ? 10.290 -9.532 -7.929 1.00 91.50 96 ASP A N 1
ATOM 724 C CA . ASP A 1 96 ? 10.543 -9.658 -9.369 1.00 91.50 96 ASP A CA 1
ATOM 725 C C . ASP A 1 96 ? 9.534 -8.880 -10.234 1.00 91.50 96 ASP A C 1
ATOM 727 O O . ASP A 1 96 ? 9.753 -8.716 -11.431 1.00 91.50 96 ASP A O 1
ATOM 731 N N . MET A 1 97 ? 8.451 -8.368 -9.638 1.00 93.62 97 MET A N 1
ATOM 732 C CA . MET A 1 97 ? 7.373 -7.669 -10.349 1.00 93.62 97 MET A CA 1
ATOM 733 C C . MET A 1 97 ? 7.695 -6.200 -10.665 1.00 93.62 97 MET A C 1
ATOM 735 O O . MET A 1 97 ? 7.017 -5.574 -11.479 1.00 93.62 97 MET A O 1
ATOM 739 N N . TYR A 1 98 ? 8.691 -5.618 -9.999 1.00 95.44 98 TYR A N 1
ATOM 740 C CA . TYR A 1 98 ? 9.023 -4.201 -10.116 1.00 95.44 98 TYR A CA 1
ATOM 741 C C . TYR A 1 98 ? 10.524 -3.953 -9.955 1.00 95.44 98 TYR A C 1
ATOM 743 O O . TYR A 1 98 ? 11.233 -4.697 -9.282 1.00 95.44 98 TYR A O 1
ATOM 751 N N . ALA A 1 99 ? 10.997 -2.835 -10.501 1.00 96.31 99 ALA A N 1
ATOM 752 C CA . ALA A 1 99 ? 12.271 -2.232 -10.128 1.00 96.31 99 ALA A CA 1
ATOM 753 C C . ALA A 1 99 ? 12.016 -1.081 -9.143 1.00 96.31 99 ALA A C 1
ATOM 755 O O . ALA A 1 99 ? 11.187 -0.210 -9.410 1.00 96.31 99 ALA A O 1
ATOM 756 N N . TYR A 1 100 ? 12.707 -1.082 -8.002 1.00 96.50 100 TYR A N 1
ATOM 757 C CA . TYR A 1 100 ? 12.527 -0.080 -6.949 1.00 96.50 100 TYR A CA 1
ATOM 758 C C . TYR A 1 100 ? 13.640 0.973 -6.962 1.00 96.50 100 TYR A C 1
ATOM 760 O O . TYR A 1 100 ? 14.821 0.628 -6.964 1.00 96.50 100 TYR A O 1
ATOM 768 N N . GLU A 1 101 ? 13.248 2.243 -6.906 1.00 95.75 101 GLU A N 1
ATOM 769 C CA . GLU A 1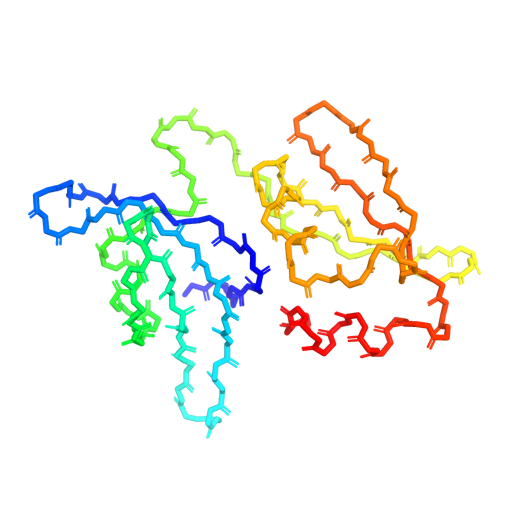 101 ? 14.118 3.410 -6.754 1.00 95.75 101 GLU A CA 1
ATOM 770 C C . GLU A 1 101 ? 13.816 4.094 -5.410 1.00 95.75 101 GLU A C 1
ATOM 772 O O . GLU A 1 101 ? 12.661 4.404 -5.101 1.00 95.75 101 GLU A O 1
ATOM 777 N N . ASP A 1 102 ? 14.854 4.316 -4.601 1.00 93.50 102 ASP A N 1
ATOM 778 C CA . ASP A 1 102 ? 14.765 5.097 -3.364 1.00 93.50 102 ASP A CA 1
ATOM 779 C C . ASP A 1 102 ? 15.047 6.575 -3.669 1.00 93.50 102 ASP A C 1
ATOM 781 O O . ASP A 1 102 ? 16.142 6.929 -4.107 1.00 93.50 102 ASP A O 1
ATOM 785 N N . GLU A 1 103 ? 14.054 7.431 -3.440 1.00 91.38 103 GLU A N 1
ATOM 786 C CA . GLU A 1 103 ? 14.126 8.881 -3.642 1.00 91.38 103 GLU A CA 1
ATOM 787 C C . GLU A 1 103 ? 14.166 9.631 -2.290 1.00 91.38 103 GLU A C 1
ATOM 789 O O . GLU A 1 103 ? 13.773 10.796 -2.183 1.00 91.38 103 GLU A O 1
ATOM 794 N N . GLY A 1 104 ? 14.622 8.968 -1.221 1.00 87.75 104 GLY A N 1
ATOM 795 C CA . GLY A 1 104 ? 14.791 9.533 0.116 1.00 87.75 104 GLY A CA 1
ATOM 796 C C . GLY A 1 104 ? 13.490 9.554 0.916 1.00 87.75 104 GLY A C 1
ATOM 797 O O . GLY A 1 104 ? 13.243 8.681 1.743 1.00 87.75 104 GLY A O 1
ATOM 798 N N . SER A 1 105 ? 12.640 10.564 0.703 1.00 88.38 105 SER A N 1
ATOM 799 C CA . SER A 1 105 ? 11.325 10.649 1.373 1.00 88.38 105 SER A CA 1
ATOM 800 C C . SER A 1 105 ? 10.226 9.877 0.636 1.00 88.38 105 SER A C 1
ATOM 802 O O . SER A 1 105 ? 9.117 9.699 1.155 1.00 88.38 105 SER A O 1
ATOM 804 N N . ARG A 1 106 ? 10.536 9.393 -0.570 1.00 91.44 106 ARG A N 1
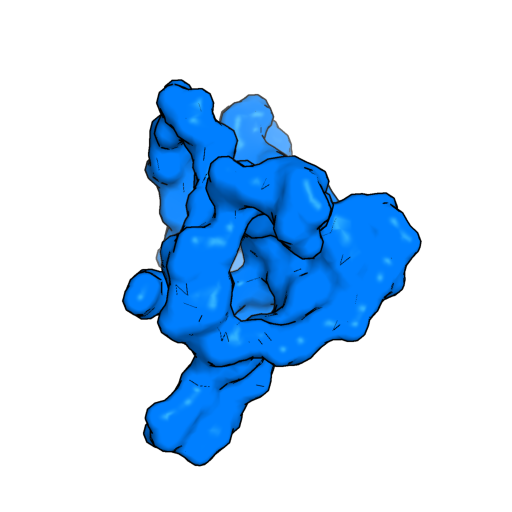ATOM 805 C CA . ARG A 1 106 ? 9.627 8.675 -1.459 1.00 91.44 106 ARG A CA 1
ATOM 806 C C . ARG A 1 106 ? 10.279 7.402 -1.974 1.00 91.44 106 ARG A C 1
ATOM 808 O O . ARG A 1 106 ? 11.497 7.307 -2.067 1.00 91.44 106 ARG A O 1
ATOM 815 N N . GLY A 1 107 ? 9.442 6.435 -2.315 1.00 94.06 107 GLY A N 1
ATOM 816 C CA . GLY A 1 107 ? 9.841 5.242 -3.043 1.00 94.06 107 GLY A CA 1
ATOM 817 C C . GLY A 1 107 ? 9.095 5.181 -4.364 1.00 94.06 107 GLY A C 1
ATOM 818 O O . GLY A 1 107 ? 7.901 5.496 -4.420 1.00 94.06 107 GLY A O 1
ATOM 819 N N . LYS A 1 108 ? 9.791 4.764 -5.418 1.00 96.44 108 LYS A N 1
ATOM 820 C CA . LYS A 1 108 ? 9.224 4.633 -6.755 1.00 96.44 108 LYS A CA 1
ATOM 821 C C . LYS A 1 108 ? 9.359 3.200 -7.255 1.00 96.44 108 LYS A C 1
ATOM 823 O O . LYS A 1 108 ? 10.441 2.623 -7.266 1.00 96.44 108 LYS A O 1
ATOM 828 N N . PHE A 1 109 ? 8.235 2.632 -7.668 1.00 96.56 109 PHE A N 1
ATOM 829 C CA . PHE A 1 109 ? 8.123 1.298 -8.243 1.00 96.56 109 PHE A CA 1
ATOM 830 C C . PHE A 1 109 ? 7.933 1.439 -9.745 1.00 96.56 109 PHE A C 1
ATOM 832 O O . PHE A 1 109 ? 6.894 1.931 -10.178 1.00 96.56 109 PHE A O 1
ATOM 839 N N . ASN A 1 110 ? 8.911 1.018 -10.539 1.00 97.06 110 ASN A N 1
ATOM 840 C CA . ASN A 1 110 ? 8.784 0.920 -11.988 1.00 97.06 110 ASN A CA 1
ATOM 841 C C . ASN A 1 110 ? 8.316 -0.491 -12.350 1.00 97.06 110 ASN A C 1
ATOM 843 O O . ASN A 1 110 ? 8.931 -1.475 -11.943 1.00 97.06 110 ASN A O 1
ATOM 847 N N . VAL A 1 111 ? 7.232 -0.585 -13.112 1.00 97.00 111 VAL A N 1
ATOM 848 C CA . VAL A 1 111 ? 6.551 -1.843 -13.426 1.00 97.00 111 VAL A CA 1
ATOM 849 C C . VAL A 1 111 ? 6.417 -1.962 -14.936 1.00 97.00 111 VAL A C 1
ATOM 851 O O . VAL A 1 111 ? 5.913 -1.050 -15.600 1.00 97.00 111 VAL A O 1
ATOM 854 N N . GLY A 1 112 ? 6.866 -3.090 -15.486 1.00 96.69 112 GLY A N 1
ATOM 855 C CA . GLY A 1 112 ? 6.732 -3.375 -16.910 1.00 96.69 112 GLY A CA 1
ATOM 856 C C . GLY A 1 112 ? 5.265 -3.498 -17.322 1.00 96.69 112 GLY A C 1
ATOM 857 O O . GLY A 1 112 ? 4.411 -3.917 -16.540 1.00 96.69 112 GLY A O 1
ATOM 858 N N . ARG A 1 113 ? 4.950 -3.168 -18.578 1.00 95.31 113 ARG A N 1
ATOM 859 C CA . ARG A 1 113 ? 3.570 -3.230 -19.099 1.00 95.31 113 ARG A CA 1
ATOM 860 C C . ARG A 1 113 ? 2.893 -4.592 -18.890 1.00 95.31 113 ARG A C 1
ATOM 862 O O . ARG A 1 113 ? 1.689 -4.634 -18.656 1.00 95.31 113 ARG A O 1
ATOM 869 N N . ASN A 1 114 ? 3.661 -5.678 -18.973 1.00 95.12 114 ASN A N 1
ATOM 870 C CA . ASN A 1 114 ? 3.150 -7.042 -18.824 1.00 95.12 114 ASN A CA 1
ATOM 871 C C . ASN A 1 114 ? 2.779 -7.383 -17.372 1.00 95.12 114 ASN A C 1
ATOM 873 O O . ASN A 1 114 ? 1.861 -8.167 -17.153 1.00 95.12 114 ASN A O 1
ATOM 877 N N . ASP A 1 115 ? 3.448 -6.765 -16.398 1.00 95.31 115 ASP A N 1
ATOM 878 C CA . ASP A 1 115 ? 3.232 -7.019 -14.971 1.00 95.31 115 ASP A CA 1
ATOM 879 C C . ASP A 1 115 ? 2.244 -6.032 -14.343 1.00 95.31 115 ASP A C 1
ATOM 881 O O . ASP A 1 115 ? 1.672 -6.310 -13.287 1.00 95.31 115 ASP A O 1
ATOM 885 N N . TRP A 1 116 ? 1.984 -4.904 -15.016 1.00 95.00 116 TRP A N 1
ATOM 886 C CA . TRP A 1 116 ? 1.147 -3.825 -14.494 1.00 95.00 116 TRP A CA 1
ATOM 887 C C . TRP A 1 116 ? -0.235 -4.288 -14.044 1.00 95.00 116 TRP A C 1
ATOM 889 O O . TRP A 1 116 ? -0.658 -3.917 -12.958 1.00 95.00 116 TRP A O 1
ATOM 899 N N . SER A 1 117 ? -0.919 -5.124 -14.834 1.00 94.44 117 SER A N 1
ATOM 900 C CA . SER A 1 117 ? -2.267 -5.595 -14.480 1.00 94.44 117 SER A CA 1
ATOM 901 C C . SER A 1 117 ? -2.283 -6.353 -13.154 1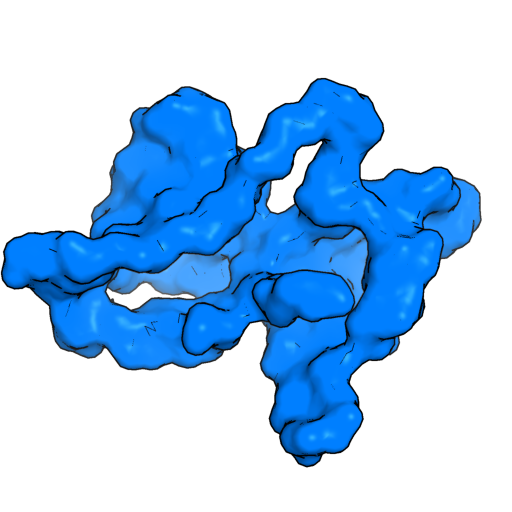.00 94.44 117 SER A C 1
ATOM 903 O O . SER A 1 117 ? -3.205 -6.190 -12.364 1.00 94.44 117 SER A O 1
ATOM 905 N N . ARG A 1 118 ? -1.270 -7.190 -12.910 1.00 94.44 118 ARG A N 1
ATOM 906 C CA . ARG A 1 118 ? -1.163 -7.965 -11.671 1.00 94.44 118 ARG A CA 1
ATOM 907 C C . ARG A 1 118 ? -0.734 -7.075 -10.508 1.00 94.44 118 ARG A C 1
ATOM 909 O O . ARG A 1 118 ? -1.256 -7.211 -9.406 1.00 94.44 118 ARG A O 1
ATOM 916 N N . PHE A 1 119 ? 0.200 -6.161 -10.758 1.00 94.62 119 PHE A N 1
ATOM 917 C CA . PHE A 1 119 ? 0.671 -5.188 -9.779 1.00 94.62 119 PHE A CA 1
ATOM 918 C C . PHE A 1 119 ? -0.467 -4.283 -9.284 1.00 94.62 119 PHE A C 1
ATOM 920 O O . PHE A 1 119 ? -0.649 -4.119 -8.077 1.00 94.62 119 PHE A O 1
ATOM 927 N N . SER A 1 120 ? -1.260 -3.724 -10.203 1.00 93.31 120 SER A N 1
ATOM 928 C CA . SER A 1 120 ? -2.368 -2.828 -9.870 1.00 93.31 120 SER A CA 1
ATOM 929 C C . SER A 1 120 ? -3.497 -3.545 -9.141 1.00 93.31 120 SER A C 1
ATOM 931 O O . SER A 1 120 ? -4.046 -2.990 -8.193 1.00 93.31 120 SER A O 1
ATOM 933 N N . GLU A 1 121 ? -3.797 -4.789 -9.516 1.00 92.25 121 GLU A N 1
ATOM 934 C CA . GLU A 1 121 ? -4.800 -5.607 -8.835 1.00 92.25 121 GLU A CA 1
ATOM 935 C C . GLU A 1 121 ? -4.402 -5.901 -7.382 1.00 92.25 121 GLU A C 1
ATOM 937 O O . GLU A 1 121 ? -5.191 -5.660 -6.468 1.00 92.25 121 GLU A O 1
ATOM 942 N N . LEU A 1 122 ? -3.158 -6.338 -7.148 1.00 92.44 122 LEU A N 1
ATOM 943 C CA . LEU A 1 122 ? -2.651 -6.629 -5.802 1.00 92.44 122 LEU A CA 1
ATOM 944 C C . LEU A 1 122 ? -2.657 -5.398 -4.888 1.00 92.44 122 LEU A C 1
ATOM 946 O O . LEU A 1 122 ? -2.874 -5.532 -3.685 1.00 92.44 122 LEU A O 1
ATOM 950 N N . LEU A 1 123 ? -2.437 -4.206 -5.448 1.00 93.44 123 LEU A N 1
ATOM 951 C CA . LEU A 1 123 ? -2.462 -2.957 -4.687 1.00 93.44 123 LEU A CA 1
ATOM 952 C C . LEU A 1 123 ? -3.829 -2.273 -4.630 1.00 93.44 123 LEU A C 1
ATOM 954 O O . LEU A 1 123 ? -4.003 -1.359 -3.823 1.00 93.44 123 LEU A O 1
ATOM 958 N N . CYS A 1 124 ? -4.802 -2.734 -5.417 1.00 91.44 124 CYS A N 1
ATOM 959 C CA . CYS A 1 124 ? -6.103 -2.089 -5.598 1.00 91.44 124 CYS A CA 1
ATOM 960 C C . CYS A 1 124 ? -5.999 -0.641 -6.126 1.00 91.44 124 CYS A C 1
ATOM 962 O O . CYS A 1 124 ? -6.718 0.237 -5.638 1.00 91.44 124 CYS A O 1
ATOM 964 N N . LEU A 1 125 ? -5.097 -0.415 -7.094 1.00 87.75 125 LEU A N 1
ATOM 965 C CA . LEU A 1 125 ? -4.893 0.866 -7.794 1.00 87.75 125 LEU A CA 1
ATOM 966 C C . LEU A 1 125 ? -6.030 1.205 -8.770 1.00 87.75 125 LEU A C 1
ATOM 968 O O . LEU A 1 125 ? -6.616 0.271 -9.365 1.00 87.75 125 LEU A O 1
#

Foldseek 3Di:
DPDAWFLQWWPFPDCVVAATWTFHDWDDPVVFIWTWIQHPVRDTDIGTPVRSVVTTDSDPVPDDDDDWDWDADPFGIKTKGFPSSVVRLPVQDDPVQFDWDDPPRMIMTHGGNVSVVVSCVSTVD

Radius of gyration: 14.61 Å; chains: 1; bounding box: 37×28×46 Å

Secondary structure (DSSP, 8-state):
-PPP-TT-EEEES-TTT---EEEEEEEE-SS-EEEEEEETT--EEEEEHHHHHHHEESS-TT------EEEE-SSEEEEEEEHHHHHHHHHHS-TTS-EEEE-SSEEEEEEEHHHHHHHHHHHT-

pLDDT: mean 90.35, std 7.14, range [66.25, 97.44]

Sequence (125 aa):
MKRLIVGQPLHTKDELVFSNASVIGVGNSGKSVTYQIRSVYGNIGILTEEEVEQWFNLQPLNAEATEPTVNTTADGFSLTVAAAHAVNIKEFLPGDMYAYEDEGSRGKFNVGRNDWSRFSELLCL